Protein 6JX3 (pdb70)

InterPro domains:
  IPR046015 Protein of unknown function DUF5972 [PF19397] (3-22)

Secondary structure (DSSP, 8-state):
-BPP----EEEEEE----/----B-TTEEEEE-SS-EEEEETTT-EEEEE-HHHHHHHHHHHTT--HHHHHHHHHHHBS--HHHHHHHHHHHHHHHHHTTSB--

Foldseek 3Di:
DQKAWDPQWDWDQDPQGIKIARNPVRDMDHDPPLLVQLVVVSNVVDDLLVSLVVCVVPHVDDSVVSSVVSVVSSVVCVVVRTIDD/DDDDDPDDDDDPDDDDDD

Radius of gyration: 13.74 Å; Cα contacts (8 Å, |Δi|>4): 167; chains: 2; bounding box: 42×32×24 Å

Solvent-accessible surface area: 6414 Å² total; per-residue (Å²): 151,133,30,120,32,65,103,28,19,62,67,49,124,59,156,186,16,4,19,0,59,13,59,166,63,8,47,51,18,46,1,31,118,5,0,10,42,0,0,67,52,3,76,108,66,71,47,67,53,62,0,0,97,46,0,20,61,70,21,105,16,126,92,84,54,0,81,139,35,2,57,62,8,21,88,36,0,91,137,52,24,0,3,36,142,147,130,172,43,74,48,21,117,39,54,91,79,22,110,123,182,163,156

B-factor: mean 25.77, std 11.98, range [11.05, 78.31]

Organism: Thermobifida fusca (NCBI:txid2021)

Nearest PDB structures (foldseek):
  6jx3-assembly1_B  TM=1.012E+00  e=1.386E-16  Thermobifida fusca
  5v1u-assembly2_B  TM=8.898E-01  e=5.131E-06  Thermobaculum terrenum ATCC BAA-798
  5sxy-assembly1_A  TM=7.508E-01  e=5.724E-03  Methylorubrum extorquens AM1
  3g2b-assembly1_A-2  TM=6.436E-01  e=2.074E-02  Xanthomonas campestris pv. campestris
  5why-assembly2_B  TM=7.025E-01  e=3.949E-02  Acetivibrio thermocellus ATCC 27405

Sequence (103 aa):
AEFRLRPEISSVAQTDYGMVVLLDGRSGEYWQLNDTTAALIVQRLLDGHSPADVAQFLTTSEYEVERTTDDAERDIAALVTSLKENGMALPKKKYTAPQLAKVGEFKEA

Structure (mmCIF, N/CA/C/O backbone):
data_6JX3
#
_entry.id   6JX3
#
_cell.length_a   48.960
_cell.length_b   90.300
_cell.length_c   58.380
_cell.angle_alpha   90.000
_cell.angle_beta   90.000
_cell.angle_gamma   90.000
#
_symmetry.space_group_name_H-M   'C 2 2 21'
#
loop_
_entity.id
_entity.type
_entity.pdbx_description
1 polymer TfuB1
2 polymer TfuA-Leader
3 non-polymer 'ZINC ION'
4 water water
#
loop_
_atom_site.group_PDB
_atom_site.id
_atom_site.type_symbol
_atom_site.label_atom_id
_atom_site.label_alt_id
_atom_site.label_comp_id
_atom_site.label_asym_id
_atom_site.label_entity_id
_atom_site.label_seq_id
_atom_site.pdbx_PDB_ins_code
_atom_site.Cartn_x
_atom_site.Cartn_y
_atom_site.Cartn_z
_atom_site.occupancy
_atom_site.B_iso_or_equiv
_atom_site.auth_seq_id
_atom_site.auth_comp_id
_atom_site.auth_asym_id
_atom_site.auth_atom_id
_atom_site.pdbx_PDB_model_num
ATOM 1 N N . ALA A 1 15 ? 48.403 15.634 28.706 1.00 39.43 6 ALA B N 1
ATOM 2 C CA . ALA A 1 15 ? 48.634 17.049 28.432 1.00 46.43 6 ALA B CA 1
ATOM 3 C C . ALA A 1 15 ? 48.001 17.526 27.115 1.00 45.67 6 ALA B C 1
ATOM 4 O O . ALA A 1 15 ? 48.007 18.722 26.827 1.00 47.72 6 ALA B O 1
ATOM 6 N N . GLU A 1 16 ? 47.458 16.612 26.312 1.00 37.44 7 GLU B N 1
ATOM 7 C CA . GLU A 1 16 ? 46.919 16.995 25.012 1.00 33.97 7 GLU B CA 1
ATOM 8 C C . GLU A 1 16 ? 45.470 17.452 25.147 1.00 31.37 7 GLU B C 1
ATOM 9 O O . GLU A 1 16 ? 44.630 16.748 25.716 1.00 32.96 7 GLU B O 1
ATOM 15 N N . PHE A 1 17 ? 45.189 18.644 24.639 1.00 24.17 8 PHE B N 1
ATOM 16 C CA . PHE A 1 17 ? 43.819 19.143 24.607 1.00 20.02 8 PHE B CA 1
ATOM 17 C C . PHE A 1 17 ? 43.060 18.424 23.500 1.00 17.28 8 PHE B C 1
ATOM 18 O O . PHE A 1 17 ? 43.535 18.337 22.364 1.00 19.50 8 PHE B O 1
ATOM 26 N N . ARG A 1 18 ? 41.877 17.899 23.826 1.00 17.87 9 ARG B N 1
ATOM 27 C CA . ARG A 1 18 ? 41.089 17.183 22.836 1.00 16.25 9 ARG B CA 1
ATOM 28 C C . ARG A 1 18 ? 39.634 17.579 22.997 1.00 17.11 9 ARG B C 1
ATOM 29 O O . ARG A 1 18 ? 39.150 17.727 24.124 1.00 17.74 9 ARG B O 1
ATOM 37 N N . LEU A 1 19 ? 38.949 17.748 21.872 1.00 18.56 10 LEU B N 1
ATOM 38 C CA . LEU A 1 19 ? 37.505 17.898 21.910 1.00 17.51 10 LEU B CA 1
ATOM 39 C C . LEU A 1 19 ? 36.844 16.540 22.106 1.00 20.23 10 LEU B C 1
ATOM 40 O O . LEU A 1 19 ? 37.382 15.502 21.716 1.00 20.61 10 LEU B O 1
ATOM 45 N N . ARG A 1 20 ? 35.659 16.556 22.710 1.00 12.39 11 ARG B N 1
ATOM 46 C CA . ARG A 1 20 ? 34.900 15.329 22.840 1.00 12.88 11 ARG B CA 1
ATOM 47 C C . ARG A 1 20 ? 34.524 14.829 21.444 1.00 15.97 11 ARG B C 1
ATOM 48 O O . ARG A 1 20 ? 34.458 15.615 20.491 1.00 18.17 11 ARG B O 1
ATOM 56 N N . PRO A 1 21 ? 34.317 13.520 21.285 1.00 18.35 12 PRO B N 1
ATOM 57 C CA . PRO A 1 21 ? 34.148 12.963 19.931 1.00 18.35 12 PRO B CA 1
ATOM 58 C C . PRO A 1 21 ? 32.936 13.491 19.192 1.00 17.97 12 PRO B C 1
ATOM 59 O O . PRO A 1 21 ? 32.947 13.522 17.952 1.00 22.11 12 PRO B O 1
ATOM 63 N N . GLU A 1 22 ? 31.888 13.890 19.907 1.00 19.51 13 GLU B N 1
ATOM 64 C CA . GLU A 1 22 ? 30.644 14.327 19.286 1.00 17.76 13 GLU B CA 1
ATOM 65 C C . GLU A 1 22 ? 30.634 15.814 18.939 1.00 16.04 13 GLU B C 1
ATOM 66 O O . GLU A 1 22 ? 29.601 16.330 18.488 1.00 15.63 13 GLU B O 1
ATOM 72 N N . ILE A 1 23 ? 31.760 16.502 19.103 1.00 14.62 14 ILE B N 1
ATOM 73 C CA . ILE A 1 23 ? 31.830 17.941 18.880 1.00 13.83 14 ILE B CA 1
ATOM 74 C C . ILE A 1 23 ? 32.213 18.216 17.434 1.00 15.50 14 ILE B C 1
ATOM 75 O O . ILE A 1 23 ? 33.191 17.661 16.922 1.00 17.31 14 ILE B O 1
ATOM 80 N N . SER A 1 24 ? 31.441 19.070 16.767 1.00 16.14 15 SER B N 1
ATOM 81 C CA A SER A 1 24 ? 31.765 19.574 15.441 0.60 16.81 15 SER B CA 1
ATOM 82 C CA B SER A 1 24 ? 31.828 19.563 15.457 0.40 16.79 15 SER B CA 1
ATOM 83 C C . SER A 1 24 ? 32.045 21.066 15.533 1.00 15.83 15 SER B C 1
ATOM 84 O O . SER A 1 24 ? 31.596 21.742 16.459 1.00 17.16 15 SER B O 1
ATOM 89 N N . VAL A 1 25 ? 32.778 21.580 14.549 1.00 15.61 16 VAL B N 1
ATOM 90 C CA . VAL A 1 25 ? 33.169 22.980 14.510 1.00 15.86 16 VAL B CA 1
ATOM 91 C C . VAL A 1 25 ? 32.717 23.597 13.200 1.00 15.76 16 VAL B C 1
ATOM 92 O O . VAL A 1 25 ? 32.780 22.955 12.147 1.00 17.75 16 VAL B O 1
ATOM 96 N N . ALA A 1 26 ? 32.304 24.855 13.251 1.00 19.92 17 ALA B N 1
ATOM 97 C CA . ALA A 1 26 ? 32.054 25.610 12.032 1.00 22.95 17 ALA B CA 1
ATOM 98 C C . ALA A 1 26 ? 32.668 26.995 12.171 1.00 26.47 17 ALA B C 1
ATOM 99 O O . ALA A 1 26 ? 32.665 27.577 13.259 1.00 23.74 17 ALA B O 1
ATOM 101 N N . GLN A 1 27 ? 33.213 27.515 11.074 1.00 26.80 18 GLN B N 1
ATOM 102 C CA . GLN A 1 27 ? 33.589 28.922 10.992 1.00 33.63 18 GLN B CA 1
ATOM 103 C C . GLN A 1 27 ? 32.460 29.682 10.305 1.00 31.85 18 GLN B C 1
ATOM 104 O O . GLN A 1 27 ? 32.100 29.364 9.167 1.00 46.92 18 GLN B O 1
ATOM 110 N N . THR A 1 28 ? 31.899 30.676 10.993 1.00 35.82 19 THR B N 1
ATOM 111 C CA . THR A 1 28 ? 30.761 31.437 10.484 1.00 38.18 19 THR B CA 1
ATOM 112 C C . THR A 1 28 ? 31.069 32.929 10.511 1.00 47.50 19 THR B C 1
ATOM 113 O O . THR A 1 28 ? 32.140 33.362 10.949 1.00 42.98 19 THR B O 1
ATOM 117 N N . ASP A 1 29 ? 30.096 33.719 10.041 1.00 42.68 20 ASP B N 1
ATOM 118 C CA . ASP A 1 29 ? 30.220 35.170 10.080 1.00 48.36 20 ASP B CA 1
ATOM 119 C C . ASP A 1 29 ? 30.167 35.707 11.505 1.0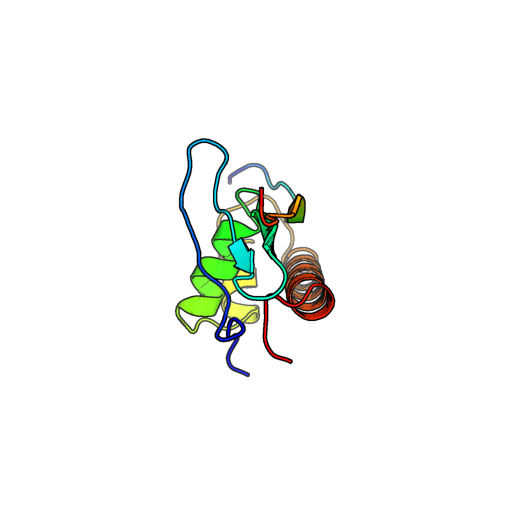0 51.90 20 ASP B C 1
ATOM 120 O O . ASP A 1 29 ? 30.665 36.808 11.761 1.00 55.28 20 ASP B O 1
ATOM 125 N N . TYR A 1 30 ? 29.573 34.956 12.437 1.00 52.66 21 TYR B N 1
ATOM 126 C CA . TYR A 1 30 ? 29.596 35.336 13.844 1.00 57.45 21 TYR B CA 1
ATOM 127 C C . TYR A 1 30 ? 30.881 34.909 14.543 1.00 57.10 21 TYR B C 1
ATOM 128 O O . TYR A 1 30 ? 31.197 35.448 15.610 1.00 60.02 21 TYR B O 1
ATOM 137 N N . GLY A 1 31 ? 31.628 33.957 13.968 1.00 35.76 22 GLY B N 1
ATOM 138 C CA . GLY A 1 31 ? 32.856 33.437 14.525 1.00 28.75 22 GLY B CA 1
ATOM 139 C C . GLY A 1 31 ? 32.814 31.925 14.588 1.00 33.07 22 GLY B C 1
ATOM 140 O O . GLY A 1 31 ? 32.005 31.279 13.910 1.00 31.86 22 GLY B O 1
ATOM 141 N N . MET A 1 32 ? 33.696 31.361 15.420 1.00 29.16 23 MET B N 1
ATOM 142 C CA . MET A 1 32 ? 33.808 29.913 15.563 1.00 22.26 23 MET B CA 1
ATOM 143 C C . MET A 1 32 ? 32.689 29.384 16.444 1.00 23.21 23 MET B C 1
ATOM 144 O O . MET A 1 32 ? 32.415 29.932 17.519 1.00 20.10 23 MET B O 1
ATOM 149 N N . VAL A 1 33 ? 32.043 28.317 15.986 1.00 16.48 24 VAL B N 1
ATOM 150 C CA A VAL A 1 33 ? 30.927 27.690 16.682 0.55 17.33 24 VAL B CA 1
ATOM 151 C CA B VAL A 1 33 ? 30.956 27.699 16.731 0.45 17.33 24 VAL B CA 1
ATOM 152 C C . VAL A 1 33 ? 31.259 26.221 16.907 1.00 15.34 24 VAL B C 1
ATOM 153 O O . VAL A 1 33 ? 31.842 25.573 16.027 1.00 18.40 24 VAL B O 1
ATOM 160 N N . LEU A 1 34 ? 30.897 25.698 18.082 1.00 13.43 25 LEU B N 1
ATOM 161 C CA . LEU A 1 34 ? 31.086 24.301 18.439 1.00 14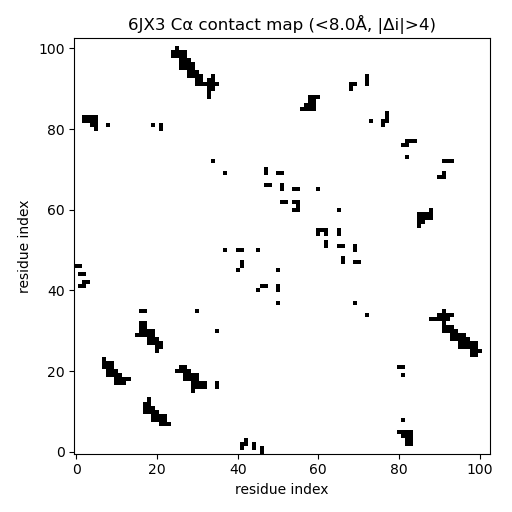.54 25 LEU B CA 1
ATOM 162 C C . LEU A 1 34 ? 29.715 23.701 18.682 1.00 15.68 25 LEU B C 1
ATOM 163 O O . LEU A 1 34 ? 28.904 24.288 19.400 1.00 20.40 25 LEU B O 1
ATOM 168 N N . LEU A 1 35 ? 29.462 22.550 18.081 1.00 14.92 26 LEU B N 1
ATOM 169 C CA . LEU A 1 35 ? 28.171 21.889 18.168 1.00 16.43 26 LEU B CA 1
ATOM 170 C C . LEU A 1 35 ? 28.358 20.542 18.832 1.00 15.88 26 LEU B C 1
ATOM 171 O O . LEU A 1 35 ? 29.216 19.759 18.414 1.00 15.63 26 LEU B O 1
ATOM 176 N N . ASP A 1 36 ? 27.551 20.263 19.853 1.00 13.27 27 ASP B N 1
ATOM 177 C CA . ASP A 1 36 ? 27.521 18.940 20.457 1.00 16.25 27 ASP B CA 1
ATOM 178 C C . ASP A 1 36 ? 26.436 18.124 19.770 1.00 16.56 27 ASP B C 1
ATOM 179 O O . ASP A 1 36 ? 25.245 18.401 19.937 1.00 17.64 27 ASP B O 1
ATOM 184 N N . GLY A 1 37 ? 26.852 17.112 19.009 1.00 15.97 28 GLY B N 1
ATOM 185 C CA . GLY A 1 37 ? 25.931 16.347 18.187 1.00 18.99 28 GLY B CA 1
ATOM 186 C C . GLY A 1 37 ? 25.006 15.443 18.962 1.00 22.01 28 GLY B C 1
ATOM 187 O O . GLY A 1 37 ? 24.032 14.941 18.391 1.00 22.86 28 GLY B O 1
ATOM 188 N N . ARG A 1 38 ? 25.288 15.220 20.241 1.00 16.78 29 ARG B N 1
ATOM 189 C CA . ARG A 1 38 ? 24.423 14.377 21.060 1.00 14.51 29 ARG B CA 1
ATOM 190 C C . ARG A 1 38 ? 23.381 15.226 21.779 1.00 24.05 29 ARG B C 1
ATOM 191 O O . ARG A 1 38 ? 22.175 14.979 21.682 1.00 40.28 29 ARG B O 1
ATOM 199 N N . SER A 1 39 ? 23.848 16.246 22.501 1.00 18.95 30 SER B N 1
ATOM 200 C CA . SER A 1 39 ? 22.954 17.074 23.304 1.00 21.18 30 SER B CA 1
ATOM 201 C C . SER A 1 39 ? 22.267 18.127 22.466 1.00 22.52 30 SER B C 1
ATOM 202 O O . SER A 1 39 ? 21.216 18.642 22.860 1.00 22.66 30 SER B O 1
ATOM 205 N N . GLY A 1 40 ? 22.856 18.471 21.332 1.00 16.60 31 GLY B N 1
ATOM 206 C CA . GLY A 1 40 ? 22.340 19.531 20.522 1.00 16.05 31 GLY B CA 1
ATOM 207 C C . GLY A 1 40 ? 22.758 20.907 20.964 1.00 17.42 31 GLY B C 1
ATOM 208 O O . GLY A 1 40 ? 22.404 21.891 20.294 1.00 14.83 31 GLY B O 1
ATOM 209 N N . GLU A 1 41 ? 23.495 21.026 22.063 1.00 15.35 32 GLU B N 1
ATOM 210 C CA . GLU A 1 41 ? 23.948 22.342 22.493 1.00 15.05 32 GLU B CA 1
ATOM 211 C C . GLU A 1 41 ? 24.952 22.890 21.493 1.00 14.92 32 GLU B C 1
ATOM 212 O O . GLU A 1 41 ? 25.811 22.162 20.989 1.00 16.59 32 GLU B O 1
ATOM 218 N N . TYR A 1 42 ? 24.864 24.181 21.203 1.00 15.75 33 TYR B N 1
ATOM 219 C CA . TYR A 1 42 ? 25.966 24.742 20.446 1.00 18.73 33 TYR B CA 1
ATOM 220 C C . TYR A 1 42 ? 26.330 26.121 20.962 1.00 21.20 33 TYR B C 1
ATOM 221 O O . TYR A 1 42 ? 25.505 26.865 21.496 1.00 17.58 33 TYR B O 1
ATOM 230 N N . TRP A 1 43 ? 27.602 26.425 20.798 1.00 18.51 34 TRP B N 1
ATOM 231 C CA . TRP A 1 43 ? 28.281 27.484 21.513 1.00 19.17 34 TRP B CA 1
ATOM 232 C C . TRP A 1 43 ? 29.033 28.337 20.517 1.00 18.23 34 TRP B C 1
ATOM 233 O O . TRP A 1 43 ? 29.528 27.829 19.505 1.00 18.88 34 TRP B O 1
ATOM 244 N N . GLN A 1 44 ? 29.123 29.629 20.813 1.00 17.79 35 GLN B N 1
ATOM 245 C CA . GLN A 1 44 ? 29.941 30.539 20.027 1.00 16.14 35 GLN B CA 1
ATOM 246 C C . GLN A 1 44 ? 31.161 30.936 20.843 1.00 17.64 35 GLN B C 1
ATOM 247 O O . GLN A 1 44 ? 31.059 31.211 22.043 1.00 20.41 35 GLN B O 1
ATOM 253 N N . LEU A 1 45 ? 32.311 30.929 20.185 1.00 16.36 36 LEU B N 1
ATOM 254 C CA . LEU A 1 45 ? 33.563 31.347 20.788 1.00 16.73 36 LEU B CA 1
ATOM 255 C C . LEU A 1 45 ? 33.939 32.706 20.220 1.00 15.83 36 LEU B C 1
ATOM 256 O O . LEU A 1 45 ? 33.845 32.920 19.009 1.00 18.78 36 LEU B O 1
ATOM 261 N N . ASN A 1 46 ? 34.365 33.630 21.083 1.00 16.05 37 ASN B N 1
ATOM 262 C CA . ASN A 1 46 ? 34.807 34.903 20.538 1.00 18.24 37 ASN B CA 1
ATOM 263 C C . ASN A 1 46 ? 36.189 34.718 19.911 1.00 19.27 37 ASN B C 1
ATOM 264 O O . ASN A 1 46 ? 36.727 33.611 19.860 1.00 17.58 37 ASN B O 1
ATOM 269 N N . ASP A 1 47 ? 36.767 35.804 19.391 1.00 18.81 38 ASP B N 1
ATOM 270 C CA . ASP A 1 47 ? 37.969 35.658 18.573 1.00 19.18 38 ASP B CA 1
ATOM 271 C C . ASP A 1 47 ? 39.124 35.077 19.378 1.00 18.37 38 ASP B C 1
ATOM 272 O O . ASP A 1 47 ? 39.829 34.179 18.903 1.00 18.62 38 ASP B O 1
ATOM 277 N N . THR A 1 48 ? 39.324 35.560 20.602 1.00 18.54 39 THR B N 1
ATOM 278 C CA A THR A 1 48 ? 40.453 35.056 21.371 0.48 18.08 39 THR B CA 1
ATOM 279 C CA B THR A 1 48 ? 40.428 35.075 21.424 0.52 18.04 39 THR B CA 1
ATOM 280 C C . THR A 1 48 ? 40.214 33.624 21.825 1.00 15.34 39 THR B C 1
ATOM 281 O O . THR A 1 48 ? 41.140 32.812 21.787 1.00 17.65 39 THR B O 1
ATOM 288 N N . ALA A 1 49 ? 38.988 33.286 22.232 1.00 15.59 40 ALA B N 1
ATOM 289 C CA . ALA A 1 49 ? 38.706 31.896 22.582 1.00 14.31 40 ALA B CA 1
ATOM 290 C C . ALA A 1 49 ? 38.943 30.978 21.392 1.00 16.01 40 ALA B C 1
ATOM 291 O O . ALA A 1 49 ? 39.518 29.892 21.536 1.00 15.20 40 ALA B O 1
ATOM 293 N N . ALA A 1 50 ? 38.530 31.410 20.198 1.00 14.31 41 ALA B N 1
ATOM 294 C CA . ALA A 1 50 ? 38.725 30.585 19.008 1.00 15.32 41 ALA B CA 1
ATOM 295 C C . ALA A 1 50 ? 40.202 30.389 18.720 1.00 15.50 41 ALA B C 1
ATOM 296 O O . ALA A 1 50 ? 40.633 29.287 18.364 1.00 17.45 41 ALA B O 1
ATOM 298 N N . LEU A 1 51 ? 40.987 31.459 18.868 1.00 15.60 42 LEU B N 1
ATOM 299 C CA . LEU A 1 51 ? 42.424 31.393 18.634 1.00 18.93 42 LEU B CA 1
ATOM 300 C C . LEU A 1 51 ? 43.086 30.421 19.597 1.00 16.93 42 LEU B C 1
ATOM 301 O O . LEU A 1 51 ? 43.931 29.610 19.198 1.00 17.58 42 LEU B O 1
ATOM 306 N N . ILE A 1 52 ? 42.689 30.471 20.868 1.00 15.31 43 ILE B N 1
ATOM 307 C CA . ILE A 1 52 ? 43.253 29.566 21.860 1.00 11.99 43 ILE B CA 1
ATOM 308 C C . ILE A 1 52 ? 42.906 28.125 21.524 1.00 13.21 43 ILE B C 1
ATOM 309 O O . ILE A 1 52 ? 43.774 27.242 21.531 1.00 15.18 43 ILE B O 1
ATOM 314 N N . VAL A 1 53 ? 41.625 27.859 21.245 1.00 12.69 44 VAL B N 1
ATOM 315 C CA . VAL A 1 53 ? 41.214 26.487 20.968 1.00 12.94 44 VAL B CA 1
ATOM 316 C C . VAL A 1 53 ? 41.922 25.961 19.723 1.00 13.55 44 VAL B C 1
ATOM 317 O O . VAL A 1 53 ? 42.393 24.818 19.699 1.00 15.40 44 VAL B O 1
ATOM 321 N N . GLN A 1 54 ? 41.998 26.781 18.671 1.00 13.27 45 GLN B N 1
ATOM 322 C CA . GLN A 1 54 ? 42.680 26.341 17.456 1.00 15.32 45 GLN B CA 1
ATOM 323 C C . GLN A 1 54 ? 44.136 25.982 17.734 1.00 14.27 45 GLN B C 1
ATOM 324 O O . GLN A 1 54 ? 44.637 24.972 17.235 1.00 17.94 45 GLN B O 1
ATOM 330 N N . ARG A 1 55 ? 44.828 26.780 18.552 1.00 14.39 46 ARG B N 1
ATOM 331 C CA . ARG A 1 55 ? 46.232 26.475 18.812 0.96 11.29 46 ARG B CA 1
ATOM 332 C C . ARG A 1 55 ? 46.376 25.261 19.717 1.00 16.82 46 ARG B C 1
ATOM 333 O O . ARG A 1 55 ? 47.295 24.455 19.533 1.00 17.15 46 ARG B O 1
ATOM 341 N N . LEU A 1 56 ? 45.465 25.090 20.681 1.00 14.20 47 LEU B N 1
ATOM 342 C CA . LEU A 1 56 ? 45.505 23.875 21.491 1.00 15.85 47 LEU B CA 1
ATOM 343 C C . LEU A 1 56 ? 45.259 22.635 20.637 1.00 17.26 47 LEU B C 1
ATOM 344 O O . LEU A 1 56 ? 45.917 21.605 20.823 1.00 16.36 47 LEU B O 1
ATOM 349 N N . LEU A 1 57 ? 44.318 22.716 19.692 1.00 14.81 48 LEU B N 1
ATOM 350 C CA . LEU A 1 57 ? 44.034 21.567 18.842 1.00 18.25 48 LEU B CA 1
ATOM 351 C C . LEU A 1 57 ? 45.199 21.264 17.914 1.00 20.17 48 LEU B C 1
ATOM 352 O O . LEU A 1 57 ? 45.387 20.107 17.523 1.00 20.47 48 LEU B O 1
ATOM 357 N N . ASP A 1 58 ? 45.998 22.277 17.575 1.00 18.08 49 ASP B N 1
ATOM 358 C CA . ASP A 1 58 ? 47.223 22.059 16.806 1.00 21.01 49 ASP B CA 1
ATOM 359 C C . ASP A 1 58 ? 48.265 21.258 17.569 1.00 28.83 49 ASP B C 1
ATOM 360 O O . ASP A 1 58 ? 49.270 20.850 16.975 1.00 28.70 49 ASP B O 1
ATOM 365 N N . GLY A 1 59 ? 48.071 21.048 18.865 1.00 18.85 50 GLY B N 1
ATOM 366 C CA . GLY A 1 59 ? 49.051 20.386 19.694 1.00 22.92 50 GLY B CA 1
ATOM 367 C C . GLY A 1 59 ? 49.945 21.313 20.488 1.00 23.41 50 GLY B C 1
ATOM 368 O O . GLY A 1 59 ? 50.881 20.834 21.132 1.00 24.23 50 GLY B O 1
ATOM 369 N N . HIS A 1 60 ? 49.701 22.620 20.461 1.00 15.72 51 HIS B N 1
ATOM 370 C CA . HIS A 1 60 ? 50.488 23.517 21.287 1.00 15.38 51 HIS B CA 1
ATOM 371 C C . HIS A 1 60 ? 50.032 23.436 22.731 1.00 17.47 51 HIS B C 1
ATOM 372 O O . HIS A 1 60 ? 48.855 23.216 23.018 1.00 17.34 51 HIS B O 1
ATOM 379 N N . SER A 1 61 ? 50.977 23.640 23.635 1.00 14.20 52 SER B N 1
ATOM 380 C CA . SER A 1 61 ? 50.696 23.640 25.053 1.00 14.96 52 SER B CA 1
ATOM 381 C C . SER A 1 61 ? 49.998 24.934 25.445 1.00 15.60 52 SER B C 1
ATOM 382 O O . SER A 1 61 ? 50.122 25.944 24.757 1.00 14.38 52 SER B O 1
ATOM 385 N N . PRO A 1 62 ? 49.266 24.937 26.557 1.00 13.74 53 PRO B N 1
ATOM 386 C CA . PRO A 1 62 ? 48.769 26.220 27.075 1.00 12.68 53 PRO B CA 1
ATOM 387 C C . PRO A 1 62 ? 49.883 27.224 27.270 1.00 12.45 53 PRO B C 1
ATOM 388 O O . PRO A 1 62 ? 49.672 28.428 27.096 1.00 15.52 53 PRO B O 1
ATOM 392 N N . ALA A 1 63 ? 51.082 26.76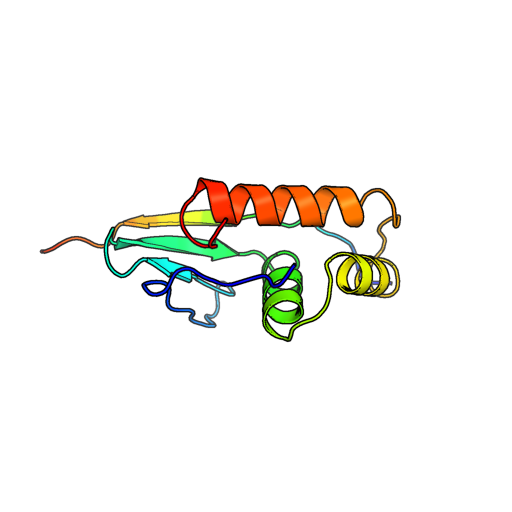2 27.630 1.00 14.00 54 ALA B N 1
ATOM 393 C CA . ALA A 1 63 ? 52.196 27.683 27.802 1.00 16.25 54 ALA B CA 1
ATOM 394 C C . ALA A 1 63 ? 52.580 28.334 26.478 1.00 16.02 54 ALA B C 1
ATOM 395 O O . ALA A 1 63 ? 52.856 29.539 26.430 1.00 14.80 54 ALA B O 1
ATOM 397 N N . ASP A 1 64 ? 52.631 27.542 25.403 1.00 14.58 55 ASP B N 1
ATOM 398 C C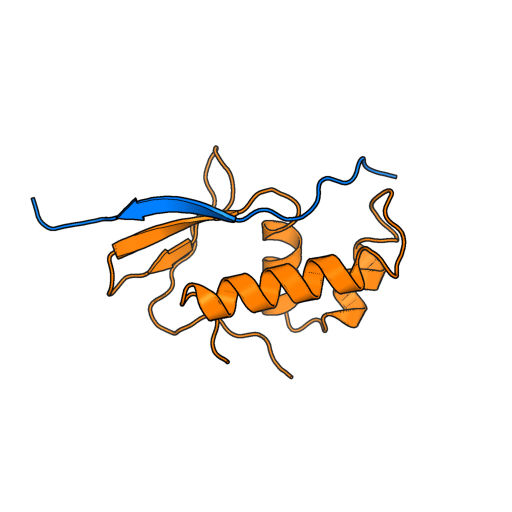A . ASP A 1 64 ? 52.824 28.087 24.062 1.00 14.43 55 ASP B CA 1
ATOM 399 C C . ASP A 1 64 ? 51.788 29.158 23.755 1.00 14.80 55 ASP B C 1
ATOM 400 O O . ASP A 1 64 ? 52.101 30.204 23.178 1.00 16.29 55 ASP B O 1
ATOM 405 N N . VAL A 1 65 ? 50.522 28.856 24.047 1.00 13.83 56 VAL B N 1
ATOM 406 C CA . VAL A 1 65 ? 49.451 29.776 23.696 1.00 13.40 56 VAL B CA 1
ATOM 407 C C . VAL A 1 65 ? 49.565 31.047 24.516 1.00 15.82 56 VAL B C 1
ATOM 408 O O . VAL A 1 65 ? 49.313 32.145 24.012 1.00 15.64 56 VAL B O 1
ATOM 412 N N . ALA A 1 66 ? 49.957 30.928 25.788 1.00 13.69 57 ALA B N 1
ATOM 413 C CA . ALA A 1 66 ? 50.156 32.131 26.589 1.00 16.13 57 ALA B CA 1
ATOM 414 C C . ALA A 1 66 ? 51.246 33.005 25.984 1.00 17.64 57 ALA B C 1
ATOM 415 O O . ALA A 1 66 ? 51.099 34.230 25.904 1.00 16.84 57 ALA B O 1
ATOM 417 N N . GLN A 1 67 ? 52.338 32.382 25.535 1.00 18.18 58 GLN B N 1
ATOM 418 C CA . GLN A 1 67 ? 53.425 33.133 24.910 1.00 19.58 58 GLN B CA 1
ATOM 419 C C . GLN A 1 67 ? 52.942 33.830 23.653 1.00 20.78 58 GLN B C 1
ATOM 420 O O . GLN A 1 67 ? 53.277 34.994 23.403 1.00 21.35 58 GLN B O 1
ATOM 426 N N . PHE A 1 68 ? 52.146 33.129 22.850 1.00 16.22 59 PHE B N 1
ATOM 427 C CA . PHE A 1 68 ? 51.569 33.739 21.661 1.00 20.51 59 PHE B CA 1
ATOM 428 C C . PHE A 1 68 ? 50.700 34.930 22.035 1.00 21.43 59 PHE B C 1
ATOM 429 O O . PHE A 1 68 ? 50.853 36.025 21.479 1.00 21.87 59 PHE B O 1
ATOM 437 N N . LEU A 1 69 ? 49.792 34.743 23.000 1.00 17.91 60 LEU B N 1
ATOM 438 C CA . LEU A 1 69 ? 48.879 35.828 23.342 1.00 16.01 60 LEU B CA 1
ATOM 439 C C . LEU A 1 69 ? 49.639 37.066 23.798 1.00 17.21 60 LEU B C 1
ATOM 440 O O . LEU A 1 69 ? 49.297 38.181 23.402 1.00 19.79 60 LEU B O 1
ATOM 445 N N . THR A 1 70 ? 50.669 36.895 24.632 1.00 18.65 61 THR B N 1
ATOM 446 C CA A THR A 1 70 ? 51.398 38.064 25.115 0.63 23.36 61 THR B CA 1
ATOM 447 C CA B THR A 1 70 ? 51.413 38.049 25.125 0.37 23.35 61 THR B CA 1
ATOM 448 C C . THR A 1 70 ? 52.195 38.727 24.007 1.00 26.02 61 THR B C 1
ATOM 449 O O . THR A 1 70 ? 52.402 39.946 24.042 1.00 27.20 61 THR B O 1
ATOM 456 N N . SER A 1 71 ? 52.632 37.959 23.012 1.00 24.72 62 SER B N 1
ATOM 457 C CA . SER A 1 71 ? 53.404 38.551 21.931 1.00 26.85 62 SER B CA 1
ATOM 458 C C . SER A 1 71 ? 52.522 39.250 20.912 1.00 28.55 62 SER B C 1
ATOM 459 O O . SER A 1 71 ? 53.001 40.138 20.197 1.00 33.21 62 SER B O 1
ATOM 462 N N . GLU A 1 72 ? 51.240 38.893 20.847 1.00 24.06 63 GLU B N 1
ATOM 463 C CA . GLU A 1 72 ? 50.333 39.411 19.837 1.00 25.99 63 GLU B CA 1
ATOM 464 C C . GLU A 1 72 ? 49.328 40.410 20.371 1.00 27.10 63 GLU B C 1
ATOM 465 O O . GLU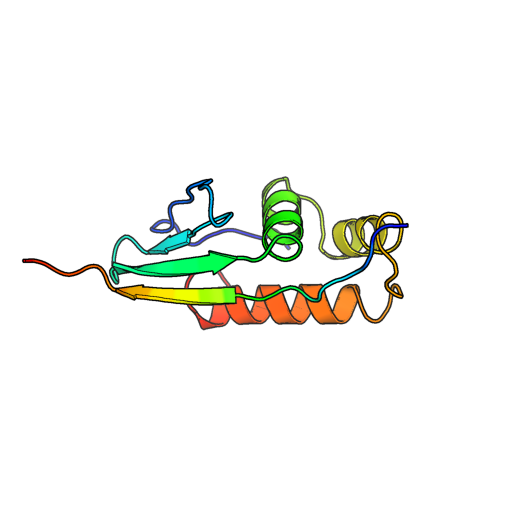 A 1 72 ? 48.832 41.238 19.599 1.00 24.36 63 GLU B O 1
ATOM 471 N N . TYR A 1 73 ? 49.010 40.340 21.661 1.00 19.97 64 TYR B N 1
ATOM 472 C CA . TYR A 1 73 ? 47.950 41.142 22.248 1.00 16.84 64 TYR B CA 1
ATOM 473 C C . TYR A 1 73 ? 48.462 41.871 23.475 1.00 16.83 64 TYR B C 1
ATOM 474 O O . TYR A 1 73 ? 49.464 41.494 24.089 1.00 19.17 64 TYR B O 1
ATOM 483 N N . GLU A 1 74 ? 47.721 42.912 23.847 1.00 19.76 65 GLU B N 1
ATOM 484 C CA . GLU A 1 74 ? 48.037 43.691 25.039 1.00 19.67 65 GLU B CA 1
ATOM 485 C C . GLU A 1 74 ? 47.505 42.961 26.269 1.00 16.82 65 GLU B C 1
ATOM 486 O O . GLU A 1 74 ? 46.476 43.306 26.856 1.00 21.11 65 GLU B O 1
ATOM 492 N N . VAL A 1 75 ? 48.242 41.936 26.673 1.00 18.99 66 VAL B N 1
ATOM 493 C CA . VAL A 1 75 ? 47.872 41.133 27.830 1.00 17.82 66 VAL B CA 1
ATOM 494 C C . VAL A 1 75 ? 49.149 40.639 28.490 1.00 15.41 66 VAL B C 1
ATOM 495 O O . VAL A 1 75 ? 50.116 40.275 27.812 1.00 20.40 66 VAL B O 1
ATOM 499 N N . GLU A 1 76 ? 49.164 40.688 29.817 1.00 17.96 67 GLU B N 1
ATOM 500 C CA . GLU A 1 76 ? 50.283 40.167 30.583 1.00 22.64 67 GLU B CA 1
ATOM 501 C C . GLU A 1 76 ? 50.291 38.648 30.520 1.00 20.16 67 GLU B C 1
ATOM 502 O O . GLU A 1 76 ? 49.243 38.006 30.431 1.00 20.74 67 GLU B O 1
ATOM 508 N N . ARG A 1 77 ? 51.492 38.076 30.585 1.00 20.93 68 ARG B N 1
ATOM 509 C CA . ARG A 1 77 ? 51.622 36.620 30.587 1.00 21.78 68 ARG B CA 1
ATOM 510 C C . ARG A 1 77 ? 50.778 35.970 31.680 1.00 22.52 68 ARG B C 1
ATOM 511 O O . ARG A 1 77 ? 50.100 34.962 31.436 1.00 18.99 68 ARG B O 1
ATOM 519 N N . THR A 1 78 ? 50.813 36.529 32.897 1.00 21.52 69 THR B N 1
ATOM 520 C CA A THR A 1 78 ? 50.039 35.947 33.984 0.52 19.20 69 THR B CA 1
ATOM 521 C CA B THR A 1 78 ? 50.018 36.000 34.011 0.48 19.32 69 THR B CA 1
ATOM 522 C C . THR A 1 78 ? 48.553 35.912 33.638 1.00 21.44 69 THR B C 1
ATOM 523 O O . THR A 1 78 ? 47.886 34.892 33.848 1.00 19.96 69 THR B O 1
ATOM 530 N N . ASP A 1 79 ? 48.016 37.005 33.101 1.00 19.28 70 ASP B N 1
ATOM 531 C CA 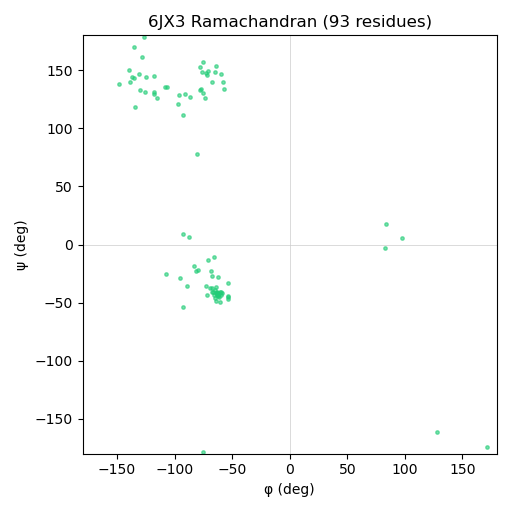A ASP A 1 79 ? 46.606 37.037 32.738 0.52 22.00 70 ASP B CA 1
ATOM 532 C CA B ASP A 1 79 ? 46.606 37.036 32.736 0.48 22.00 70 ASP B CA 1
ATOM 533 C C . ASP A 1 79 ? 46.307 36.052 31.617 1.00 14.96 70 ASP B C 1
ATOM 534 O O . ASP A 1 79 ? 45.256 35.405 31.616 1.00 15.81 70 ASP B O 1
ATOM 543 N N . ALA A 1 80 ? 47.222 35.942 30.650 1.00 14.26 71 ALA B N 1
ATOM 544 C CA . ALA A 1 80 ? 47.020 35.005 29.552 1.00 15.92 71 ALA B CA 1
ATOM 545 C C . ALA A 1 80 ? 46.941 33.580 30.064 1.00 15.83 71 ALA B C 1
ATOM 546 O O . ALA A 1 80 ? 46.057 32.821 29.655 1.00 13.29 71 ALA B O 1
ATOM 548 N N . GLU A 1 81 ? 47.848 33.201 30.973 1.00 13.72 72 GLU B N 1
ATOM 549 C CA . GLU A 1 81 ? 47.797 31.848 31.517 1.00 14.56 72 GLU B CA 1
ATOM 550 C C . GLU A 1 81 ? 46.492 31.595 32.262 1.00 14.81 72 GLU B C 1
ATOM 551 O O . GLU A 1 81 ? 45.906 30.517 32.137 1.00 14.65 72 GLU B O 1
ATOM 557 N N . ARG A 1 82 ? 46.035 32.563 33.058 1.00 13.03 73 ARG B N 1
ATOM 558 C CA . ARG A 1 82 ? 44.784 32.363 33.785 1.00 13.67 73 ARG B CA 1
ATOM 559 C C . ARG A 1 82 ? 43.608 32.286 32.838 1.00 14.76 73 ARG B C 1
ATOM 560 O O . ARG A 1 82 ? 42.697 31.479 33.040 1.00 16.58 73 ARG B O 1
ATOM 568 N N . ASP A 1 83 ? 43.601 33.136 31.810 1.00 15.88 74 ASP B N 1
ATOM 569 C CA . ASP A 1 83 ? 42.481 33.146 30.883 1.00 13.91 74 ASP B CA 1
ATOM 570 C C . ASP A 1 83 ? 42.421 31.857 30.078 1.00 16.41 74 ASP B C 1
ATOM 571 O O . ASP A 1 83 ? 41.329 31.345 29.796 1.00 15.36 74 ASP B O 1
ATOM 576 N N . ILE A 1 84 ? 43.578 31.352 29.645 1.00 12.66 75 ILE B N 1
ATOM 577 C CA . ILE A 1 84 ? 43.591 30.085 28.917 1.00 11.05 75 ILE B CA 1
ATOM 578 C C . ILE A 1 84 ? 43.067 28.974 29.804 1.00 14.31 75 ILE B C 1
ATOM 579 O O . ILE A 1 84 ? 42.260 28.140 29.378 1.00 13.72 75 ILE B O 1
ATOM 584 N N . ALA A 1 85 ? 43.520 28.953 31.054 1.00 12.39 76 ALA B N 1
ATOM 585 C CA . ALA A 1 85 ? 43.105 27.911 31.984 1.00 13.96 76 ALA B CA 1
ATOM 586 C C . ALA A 1 85 ? 41.613 27.977 32.243 1.00 12.49 76 ALA B C 1
ATOM 587 O O . ALA A 1 85 ? 40.934 26.941 32.287 1.00 14.41 76 ALA B O 1
ATOM 589 N N . ALA A 1 86 ? 41.081 29.191 32.410 1.00 14.58 77 ALA B N 1
ATOM 590 C CA . ALA A 1 86 ? 39.646 29.338 32.641 1.00 13.66 77 ALA B CA 1
ATOM 591 C C . ALA A 1 86 ? 38.838 28.889 31.432 1.00 13.50 77 ALA B C 1
ATOM 592 O O . ALA A 1 86 ? 37.775 28.284 31.586 1.00 15.04 77 ALA B O 1
ATOM 594 N N . LEU A 1 87 ? 39.320 29.196 30.225 1.00 13.24 78 LEU B N 1
ATOM 595 C CA . LEU A 1 87 ? 38.611 28.776 29.022 1.00 11.57 78 LEU B CA 1
ATOM 596 C C . LEU A 1 87 ? 38.599 27.260 28.906 1.00 14.16 78 LEU B C 1
ATOM 597 O O . LEU A 1 87 ? 37.556 26.654 28.636 1.00 14.38 78 LEU B O 1
ATOM 602 N N . VAL A 1 88 ? 39.755 26.629 29.125 1.00 13.15 79 VAL B N 1
ATOM 603 C CA . VAL A 1 88 ? 39.841 25.174 29.034 1.00 12.31 79 VAL B CA 1
ATOM 604 C C . VAL A 1 88 ? 38.951 24.531 30.078 1.00 14.89 79 VAL B C 1
ATOM 605 O O . VAL A 1 88 ? 38.234 23.559 29.799 1.00 15.74 79 VAL B O 1
ATOM 609 N N . THR A 1 89 ? 38.956 25.085 31.287 1.00 13.34 80 THR B N 1
ATOM 610 C CA . THR A 1 89 ? 38.056 24.588 32.316 1.00 15.02 80 THR B CA 1
ATOM 611 C C . THR A 1 89 ? 36.603 24.722 31.882 1.00 15.39 80 THR B C 1
ATOM 612 O O . THR A 1 89 ? 35.799 23.799 32.083 1.00 16.57 80 THR B O 1
ATOM 616 N N . SER A 1 90 ? 36.256 25.849 31.243 1.00 14.46 81 SER B N 1
ATOM 617 C CA . SER A 1 90 ? 34.872 26.044 30.814 1.00 16.14 81 SER B CA 1
ATOM 618 C C . SER A 1 90 ? 34.516 25.096 29.675 1.00 17.78 81 SER B C 1
ATOM 619 O O . SER A 1 90 ? 33.391 24.580 29.609 1.00 18.67 81 SER B O 1
ATOM 622 N N . LEU A 1 91 ? 35.467 24.848 28.774 1.00 13.00 82 LEU B N 1
ATOM 623 C CA . LEU A 1 91 ? 35.211 23.896 27.699 1.00 14.33 82 LEU B CA 1
ATOM 624 C C . LEU A 1 91 ? 34.992 22.495 28.245 1.00 16.76 82 LEU B C 1
ATOM 625 O O . LEU A 1 91 ? 34.156 21.748 27.725 1.00 16.91 82 LEU B O 1
ATOM 630 N N . LYS A 1 92 ? 35.724 22.119 29.300 1.00 14.78 83 LYS B N 1
ATOM 631 C CA . LYS A 1 92 ? 35.488 20.816 29.912 1.00 14.88 83 LYS B CA 1
ATOM 632 C C . LYS A 1 92 ? 34.175 20.807 30.683 1.00 18.28 83 LYS B C 1
ATOM 633 O O . LYS A 1 92 ? 33.395 19.849 30.580 1.00 20.03 83 LYS B O 1
ATOM 639 N N . GLU A 1 93 ? 33.915 21.875 31.444 1.00 14.50 84 GLU B N 1
ATOM 640 C CA . GLU A 1 93 ? 32.682 21.994 32.219 1.00 18.23 84 GLU B CA 1
ATOM 641 C C . GLU A 1 93 ? 31.463 21.806 31.331 1.00 21.38 84 GLU B C 1
ATOM 642 O O . GLU A 1 93 ? 30.509 21.095 31.685 1.00 20.85 84 GLU B O 1
ATOM 648 N N . ASN A 1 94 ? 31.479 22.439 30.171 1.00 17.77 85 ASN B N 1
ATOM 649 C CA . ASN A 1 94 ? 30.307 22.488 29.315 1.00 16.87 85 ASN B CA 1
ATOM 650 C C . ASN A 1 94 ? 30.278 21.363 28.293 1.00 18.64 85 ASN B C 1
ATOM 651 O O . ASN A 1 94 ? 29.411 21.364 27.411 1.00 24.73 85 ASN B O 1
ATOM 656 N N . GLY A 1 95 ? 31.179 20.395 28.411 1.00 17.08 86 GLY B N 1
ATOM 657 C CA . GLY A 1 95 ? 31.077 19.185 27.617 1.00 18.37 86 GLY B CA 1
ATOM 658 C C . GLY A 1 95 ? 31.649 19.269 26.227 1.00 19.46 86 GLY B C 1
ATOM 659 O O . GLY A 1 95 ? 31.325 18.425 25.390 1.00 18.18 86 GLY B O 1
ATOM 660 N N . MET A 1 96 ? 32.499 20.256 25.950 1.00 12.03 87 MET B N 1
ATOM 661 C CA . MET A 1 96 ? 33.118 20.333 24.637 1.00 13.39 87 MET B CA 1
ATOM 662 C C . MET A 1 96 ? 34.493 19.691 24.594 1.00 14.96 87 MET B C 1
ATOM 663 O O . MET A 1 96 ? 34.899 19.189 23.544 1.00 15.99 87 MET B O 1
ATOM 668 N N . ALA A 1 97 ? 35.206 19.688 25.713 1.00 14.19 88 ALA B N 1
ATOM 669 C CA . ALA A 1 97 ? 36.560 19.159 25.780 1.00 17.29 88 ALA B CA 1
ATOM 670 C C . ALA A 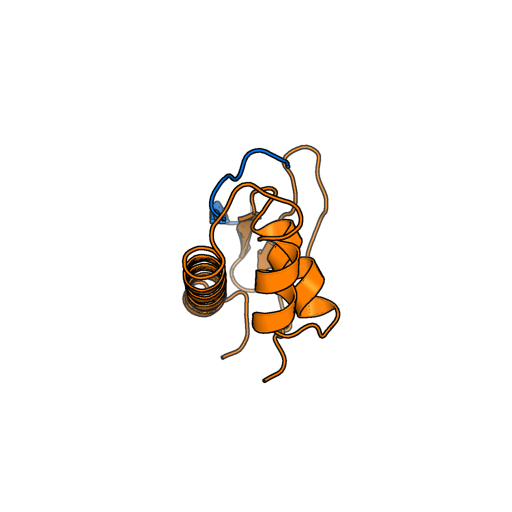1 97 ? 36.627 17.981 26.742 1.00 16.67 88 ALA B C 1
ATOM 671 O O . ALA A 1 97 ? 35.956 17.972 27.782 1.00 18.38 88 ALA B O 1
ATOM 673 N N . LEU A 1 98 ? 37.471 17.009 26.399 1.00 16.61 89 LEU B N 1
ATOM 674 C CA . LEU A 1 98 ? 37.693 15.856 27.261 1.00 17.21 89 LEU B CA 1
ATOM 675 C C . LEU A 1 98 ? 38.524 16.264 28.477 1.00 23.12 89 LEU B C 1
ATOM 676 O O . LEU A 1 98 ? 39.376 17.148 28.384 1.00 22.19 89 LEU B O 1
ATOM 681 N N . PRO A 1 99 ? 38.295 15.630 29.639 1.00 29.72 90 PRO B N 1
ATOM 682 C CA . PRO A 1 99 ? 39.041 15.967 30.858 1.00 31.23 90 PRO B CA 1
ATOM 683 C C . PRO A 1 99 ? 40.534 15.640 30.764 1.00 36.06 90 PRO B C 1
ATOM 684 O O . PRO A 1 99 ? 40.945 14.891 29.874 1.00 40.42 90 PRO B O 1
ATOM 688 N N . LYS B 2 3 ? 50.706 46.232 19.720 1.00 29.54 -20 LYS A N 1
ATOM 689 C CA . LYS B 2 3 ? 50.009 44.950 19.805 1.00 27.29 -20 LYS A CA 1
ATOM 690 C C . LYS B 2 3 ? 48.495 45.127 19.732 1.00 28.91 -20 LYS A C 1
ATOM 691 O O . LYS B 2 3 ? 47.974 46.225 19.936 1.00 29.88 -20 LYS A O 1
ATOM 697 N N . LYS B 2 4 ? 47.795 44.036 19.435 1.00 22.07 -19 LYS A N 1
ATOM 698 C CA . LYS B 2 4 ? 46.350 44.074 19.303 1.00 24.59 -19 LYS A CA 1
ATOM 699 C C . LYS B 2 4 ? 45.674 44.247 20.657 1.00 22.89 -19 LYS A C 1
ATOM 700 O O . LYS B 2 4 ? 46.144 43.751 21.686 1.00 21.64 -19 LYS A O 1
ATOM 706 N N . LYS B 2 5 ? 44.552 44.965 20.641 1.00 24.02 -18 LYS A N 1
ATOM 707 C CA . LYS B 2 5 ? 43.688 45.050 21.811 1.00 23.62 -18 LYS A CA 1
ATOM 708 C C . LYS B 2 5 ? 43.245 43.658 22.250 1.00 22.77 -18 LYS A C 1
ATOM 709 O O . LYS B 2 5 ? 42.820 42.835 21.432 1.00 27.34 -18 LYS A O 1
ATOM 715 N N . TYR B 2 6 ? 43.332 43.398 23.550 1.00 19.62 -17 TYR A N 1
ATOM 716 C CA . TYR B 2 6 ? 42.998 42.093 24.099 1.00 19.59 -17 TYR A CA 1
ATOM 717 C C . TYR B 2 6 ? 41.568 42.085 24.607 1.00 25.33 -17 TYR A C 1
ATOM 718 O O . TYR B 2 6 ? 41.174 42.949 25.396 1.00 24.26 -17 TYR A O 1
ATOM 727 N N . THR B 2 7 ? 40.800 41.098 24.163 1.00 24.68 -16 THR A N 1
ATOM 728 C CA . THR B 2 7 ? 39.504 40.782 24.739 1.00 23.12 -16 THR A CA 1
ATOM 729 C C . THR B 2 7 ? 39.615 39.392 25.344 1.00 22.10 -16 THR A C 1
ATOM 730 O O . THR B 2 7 ? 40.029 38.458 24.655 1.00 22.89 -16 THR A O 1
ATOM 734 N N . ALA B 2 8 ? 39.271 39.257 26.621 1.00 21.41 -15 ALA A N 1
ATOM 735 C CA . ALA B 2 8 ? 39.397 37.962 27.268 1.00 22.83 -15 ALA A CA 1
ATOM 736 C C . ALA B 2 8 ? 38.534 36.933 26.536 1.00 19.27 -15 ALA A C 1
ATOM 737 O O . ALA B 2 8 ? 37.485 37.275 25.988 1.00 19.96 -15 ALA A O 1
ATOM 739 N N . PRO B 2 9 ? 38.967 35.675 26.490 1.00 18.34 -14 PRO A N 1
ATOM 740 C CA . PRO B 2 9 ? 38.168 34.648 25.813 1.00 18.87 -14 PRO A CA 1
ATOM 741 C C . PRO B 2 9 ? 36.778 34.536 26.422 1.00 20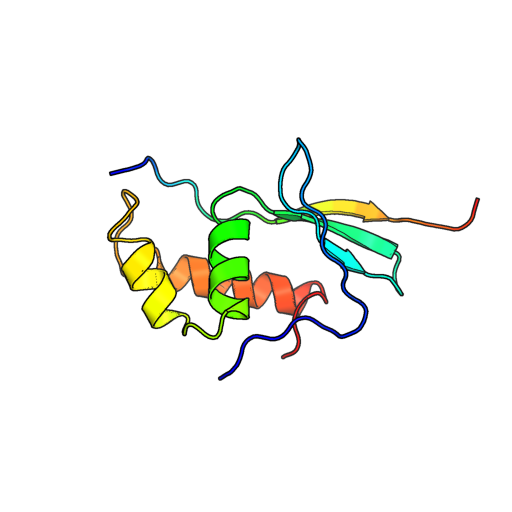.20 -14 PRO A C 1
ATOM 742 O O . PRO B 2 9 ? 36.600 34.608 27.641 1.00 21.51 -14 PRO A O 1
ATOM 746 N N . GLN B 2 10 ? 35.788 34.359 25.558 1.00 17.35 -13 GLN A N 1
ATOM 747 C CA . GLN B 2 10 ? 34.417 34.198 26.003 1.00 20.01 -13 GLN A CA 1
ATOM 748 C C . GLN B 2 10 ? 33.760 33.077 25.216 1.00 20.78 -13 GLN A C 1
ATOM 749 O O . GLN B 2 10 ? 34.008 32.906 24.021 1.00 18.35 -13 GLN A O 1
ATOM 755 N N . LEU B 2 11 ? 32.898 32.341 25.901 1.00 21.31 -12 LEU A N 1
ATOM 756 C CA . LEU B 2 11 ? 32.119 31.260 25.323 1.00 23.44 -12 LEU A CA 1
ATOM 757 C C . LEU B 2 11 ? 30.662 31.560 25.639 1.00 24.47 -12 LEU A C 1
ATOM 758 O O . LEU B 2 11 ? 30.335 31.905 26.778 1.00 27.88 -12 LEU A O 1
ATOM 763 N N . ALA B 2 12 ? 29.801 31.491 24.636 1.00 19.49 -11 ALA A N 1
ATOM 764 C CA . ALA B 2 12 ? 28.393 31.795 24.838 1.00 21.40 -11 ALA A CA 1
ATOM 765 C C . ALA B 2 12 ? 27.564 30.671 24.249 1.00 20.18 -11 ALA A C 1
ATOM 766 O O . ALA B 2 12 ? 27.807 30.241 23.118 1.00 21.78 -11 ALA A O 1
ATOM 768 N N . LYS B 2 13 ? 26.587 30.194 25.008 1.00 20.19 -10 LYS A N 1
ATOM 769 C CA . LYS B 2 13 ? 25.667 29.223 24.439 1.00 20.38 -10 LYS A CA 1
ATOM 770 C C . LYS B 2 13 ? 24.725 29.923 23.465 1.00 23.71 -10 LYS A C 1
ATOM 771 O O . LYS B 2 13 ? 24.082 30.915 23.818 1.00 28.79 -10 LYS A O 1
ATOM 777 N N . VAL B 2 14 ? 24.652 29.415 22.237 1.00 18.84 -9 VAL A N 1
ATOM 778 C CA . VAL B 2 14 ? 23.793 30.014 21.208 1.00 19.22 -9 VAL A CA 1
ATOM 779 C C . VAL B 2 14 ? 22.403 29.414 21.252 1.00 20.44 -9 VAL A C 1
ATOM 780 O O . VAL B 2 14 ? 21.411 30.098 20.995 1.00 26.25 -9 VAL A O 1
ATOM 784 N N . GLY B 2 15 ? 22.313 28.132 21.554 1.00 18.67 -8 GLY A N 1
ATOM 785 C CA . GLY B 2 15 ? 21.031 27.473 21.468 1.00 22.29 -8 GLY A CA 1
ATOM 786 C C . GLY B 2 15 ? 21.181 25.984 21.653 1.00 19.04 -8 GLY A C 1
ATOM 787 O O . GLY B 2 15 ? 22.256 25.470 21.987 1.00 21.67 -8 GLY A O 1
ATOM 788 N N . GLU B 2 16 ? 20.054 25.302 21.462 1.00 17.02 -7 GLU A N 1
ATOM 789 C CA . GLU B 2 16 ? 19.964 23.859 21.589 1.00 16.72 -7 GLU A CA 1
ATOM 790 C C . GLU B 2 16 ? 19.176 23.364 20.393 1.00 18.72 -7 GLU A C 1
ATOM 791 O O . GLU B 2 16 ? 18.010 23.740 20.226 1.00 22.34 -7 GLU A O 1
ATOM 797 N N . PHE B 2 17 ? 19.803 22.530 19.569 1.00 14.50 -6 PHE A N 1
ATOM 798 C CA . PHE B 2 17 ? 19.093 21.898 18.468 1.00 17.66 -6 PHE A CA 1
ATOM 799 C C . PHE B 2 17 ? 18.239 20.750 18.980 1.00 23.20 -6 PHE A C 1
ATOM 800 O O . PHE B 2 17 ? 18.700 19.923 19.772 1.00 23.08 -6 PHE A O 1
ATOM 808 N N . LYS B 2 18 ? 16.992 20.694 18.514 1.00 19.39 -5 LYS A N 1
ATOM 809 C CA . LYS B 2 18 ? 16.056 19.653 18.913 1.00 23.33 -5 LYS A CA 1
ATOM 810 C C . LYS B 2 18 ? 15.336 19.131 17.677 1.00 27.27 -5 LYS A C 1
ATOM 811 O O . LYS B 2 18 ? 15.406 19.720 16.597 1.00 22.40 -5 LYS A O 1
ATOM 817 N N . GLU B 2 19 ? 14.605 18.032 17.853 1.00 34.19 -4 GLU A N 1
ATOM 818 C CA . GLU B 2 19 ? 13.702 17.585 16.801 1.00 35.63 -4 GLU A CA 1
ATOM 819 C C . GLU B 2 19 ? 12.591 18.610 16.597 1.00 34.57 -4 GLU A C 1
ATOM 820 O O . GLU B 2 19 ? 12.167 19.295 17.530 1.00 34.58 -4 GLU A O 1
ATOM 826 N N . ALA B 2 20 ? 12.116 18.717 15.362 1.00 39.80 -3 ALA A N 1
ATOM 827 C CA . ALA B 2 20 ? 11.013 19.627 15.069 1.00 42.77 -3 ALA A CA 1
ATOM 828 C C . ALA B 2 20 ? 9.692 19.033 15.550 1.00 46.45 -3 ALA A C 1
ATOM 829 O O . ALA B 2 20 ? 9.269 19.281 16.680 1.00 53.30 -3 ALA A O 1
#